Protein AF-A0A3N4HMJ5-F1 (afdb_monomer)

Solvent-accessible surface area (backbone atoms only — not comparable to full-atom values): 8972 Å² total; per-residue (Å²): 134,55,70,69,40,52,50,48,47,39,52,52,43,70,76,37,72,81,61,56,53,58,61,49,8,59,75,45,73,48,56,39,73,56,42,48,53,49,51,52,52,33,52,55,44,30,71,76,34,78,91,52,55,69,84,34,66,80,38,64,49,74,77,82,80,81,72,82,80,72,79,60,50,72,67,57,48,48,55,52,50,51,51,31,48,78,76,23,70,34,48,76,75,47,54,64,47,61,51,29,58,76,70,72,49,65,68,56,57,70,55,43,53,49,53,38,47,75,74,66,43,60,68,83,71,79,67,78,57,67,86,72,38,68,66,49,52,52,53,52,53,51,53,56,55,55,61,61,76,75,106

Foldseek 3Di:
DDLVLLVQLQVVCVVPVPDQLCVSCVVSVHDSVVSVVLVVQLVVQCVVVVVDRSNDCSSSDDDPDDDDDQLFDPVNLVVLLVCCVVPPVQCNRHQSQVSCVVVVTDDDSVSSVVSSVVVVGPPPPPDDPCVPDVVVVVVVVVVVVVVVVVD

Nearest PDB structures (foldseek):
  4pcq-assembly2_C  TM=4.531E-01  e=8.001E-01  Mycobacterium tuberculosis H37Rv
  1i1g-assembly1_A  TM=4.954E-01  e=1.911E+00  Pyrococcus furiosus
  2cg4-assembly1_A  TM=4.019E-01  e=6.796E-01  Escherichia coli
  7fby-assembly1_A  TM=4.223E-01  e=1.050E+00  Pyrococcus horikoshii OT3
  2dbb-assembly1_B  TM=3.738E-01  e=3.294E+00  Pyrococcus horikoshii OT3

Secondary structure (DSSP, 8-state):
--HHHHHHHHHHHHH-TT--HHHHHHHHTS-HHHHHHHHHHHHHHHHH-TT--TTSHHHHSPPPPP-PPPSS-HHHHHHHHHHHHHHHTTTTSS-HHHHHHHTT----HHHHHHHHHHTT-S-------TTTSHHHHHHHHHHHHHHHS--

pLDDT: mean 82.37, std 14.29, range [42.25, 95.56]

Sequence (151 aa):
MTLAQKDVIAVLKELDPNISMPKVADLAGIKPKTADRAYQIMNRKRAQHPDAHYLYPIILNDAKRTGRLPVISEEQKETLAAHAVEHHNGNHKVEFHDLAKKYSIPGCRTTVDKAMREKGIGRY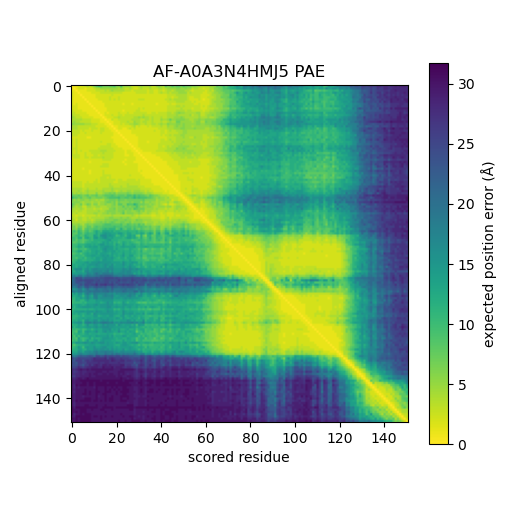KMREKPFLSGNRRNVSLRKRSYTKNLG

Structure (mmCIF, N/CA/C/O backbone):
data_AF-A0A3N4HMJ5-F1
#
_entry.id   AF-A0A3N4HMJ5-F1
#
loop_
_atom_site.group_PDB
_atom_site.id
_atom_site.type_symbol
_atom_site.label_atom_id
_atom_site.label_alt_id
_atom_site.label_comp_id
_atom_site.label_asym_id
_atom_site.label_entity_id
_atom_site.label_seq_id
_atom_site.pdbx_PDB_ins_code
_atom_site.Cartn_x
_atom_site.Cartn_y
_atom_site.Cartn_z
_atom_site.occupancy
_atom_site.B_iso_or_equiv
_atom_site.auth_seq_id
_atom_site.auth_comp_id
_atom_site.auth_asym_id
_atom_site.auth_atom_id
_atom_site.pdbx_PDB_model_num
ATOM 1 N N . MET A 1 1 ? 2.164 -0.858 -16.158 1.00 83.69 1 MET A N 1
ATOM 2 C CA . MET A 1 1 ? 3.033 -1.637 -17.053 1.00 83.69 1 MET A CA 1
ATOM 3 C C . MET A 1 1 ? 3.068 -3.042 -16.505 1.00 83.69 1 MET A C 1
ATOM 5 O O . MET A 1 1 ? 3.312 -3.197 -15.313 1.00 83.69 1 MET A O 1
ATOM 9 N N . THR A 1 2 ? 2.708 -4.014 -17.328 1.00 89.81 2 THR A N 1
ATOM 10 C CA . THR A 1 2 ? 2.656 -5.424 -16.936 1.00 89.81 2 THR A CA 1
ATOM 11 C C . THR A 1 2 ? 4.057 -6.035 -16.950 1.00 89.81 2 THR A C 1
ATOM 13 O O . THR A 1 2 ? 4.988 -5.434 -17.488 1.00 89.81 2 THR A O 1
ATOM 16 N N . LEU A 1 3 ? 4.211 -7.220 -16.352 1.00 88.06 3 LEU A N 1
ATOM 17 C CA . LEU A 1 3 ? 5.468 -7.972 -16.404 1.00 88.06 3 LEU A CA 1
ATOM 18 C C . LEU A 1 3 ? 5.856 -8.285 -17.858 1.00 88.06 3 LEU A C 1
ATOM 20 O O . LEU A 1 3 ? 6.931 -7.890 -18.286 1.00 88.06 3 LEU A O 1
ATOM 24 N N . ALA A 1 4 ? 4.908 -8.796 -18.650 1.00 90.12 4 ALA A N 1
ATOM 25 C CA . ALA A 1 4 ? 5.101 -9.089 -20.072 1.00 90.12 4 ALA A CA 1
ATOM 26 C C . ALA A 1 4 ? 5.612 -7.887 -20.894 1.00 90.12 4 ALA A C 1
ATOM 28 O O . ALA A 1 4 ? 6.426 -8.047 -21.794 1.00 90.12 4 ALA A O 1
ATOM 29 N N . GLN A 1 5 ? 5.181 -6.661 -20.573 1.00 92.12 5 GLN A N 1
ATOM 30 C CA . GLN A 1 5 ? 5.689 -5.458 -21.245 1.00 92.12 5 GLN A CA 1
ATOM 31 C C . GLN A 1 5 ? 7.150 -5.165 -20.887 1.00 92.12 5 GLN A C 1
ATOM 33 O O . GLN A 1 5 ? 7.903 -4.700 -21.737 1.00 92.12 5 GLN A O 1
ATOM 38 N N . LYS A 1 6 ? 7.562 -5.427 -19.640 1.00 90.62 6 LYS A N 1
ATOM 39 C CA . LYS A 1 6 ? 8.965 -5.300 -19.222 1.00 90.62 6 LYS A CA 1
ATOM 40 C C . LYS A 1 6 ? 9.835 -6.360 -19.885 1.00 90.62 6 LYS A C 1
ATOM 42 O O . LYS A 1 6 ? 10.924 -6.019 -20.334 1.00 90.62 6 LYS A O 1
ATOM 47 N N . ASP A 1 7 ? 9.321 -7.582 -20.000 1.00 91.81 7 ASP A N 1
ATOM 48 C CA . ASP A 1 7 ? 10.002 -8.692 -20.668 1.00 91.81 7 ASP A CA 1
ATOM 49 C C . ASP A 1 7 ? 10.288 -8.344 -22.131 1.00 91.81 7 ASP A C 1
ATOM 51 O O . ASP A 1 7 ? 11.425 -8.442 -22.575 1.00 91.81 7 ASP A O 1
ATOM 55 N N . VAL A 1 8 ? 9.292 -7.825 -22.859 1.00 92.31 8 VAL A N 1
ATOM 56 C CA . VAL A 1 8 ? 9.468 -7.381 -24.252 1.00 92.31 8 VAL A CA 1
ATOM 57 C C . VAL A 1 8 ? 10.543 -6.296 -24.370 1.00 92.31 8 VAL A C 1
ATOM 59 O O . VAL A 1 8 ? 11.394 -6.375 -25.252 1.00 92.31 8 VAL A O 1
ATOM 62 N N . ILE A 1 9 ? 10.556 -5.300 -23.476 1.00 92.12 9 ILE A N 1
ATOM 63 C CA . ILE A 1 9 ? 11.591 -4.250 -23.482 1.00 92.12 9 ILE A CA 1
ATOM 64 C C . ILE A 1 9 ? 12.979 -4.847 -23.226 1.00 92.12 9 ILE A C 1
ATOM 66 O O . ILE A 1 9 ? 13.926 -4.479 -23.920 1.00 92.12 9 ILE A O 1
ATOM 70 N N . ALA A 1 10 ? 13.099 -5.733 -22.233 1.00 91.38 10 ALA A N 1
ATOM 71 C CA . ALA A 1 10 ? 14.351 -6.389 -21.873 1.00 91.38 10 ALA A CA 1
ATOM 72 C C . ALA A 1 10 ? 14.898 -7.217 -23.042 1.00 91.38 10 ALA A C 1
ATOM 74 O O . ALA A 1 10 ? 16.021 -6.975 -23.474 1.00 91.38 10 ALA A O 1
ATOM 75 N N . VAL A 1 11 ? 14.073 -8.098 -23.618 1.00 92.75 11 VAL A N 1
ATOM 76 C CA . VAL A 1 11 ? 14.452 -8.954 -24.751 1.00 92.75 11 VAL A CA 1
ATOM 77 C C . VAL A 1 11 ? 14.865 -8.118 -25.960 1.00 92.75 11 VAL A C 1
ATOM 79 O O . VAL A 1 11 ? 15.922 -8.351 -26.535 1.00 92.75 11 VAL A O 1
ATOM 82 N N . LEU A 1 12 ? 14.079 -7.106 -26.342 1.00 91.75 12 LEU A N 1
ATOM 83 C CA . LEU A 1 12 ? 14.402 -6.277 -27.510 1.00 91.75 12 LEU A CA 1
ATOM 84 C C . LEU A 1 12 ? 15.717 -5.511 -27.338 1.00 91.75 12 LEU A C 1
ATOM 86 O O . LEU A 1 12 ? 16.443 -5.331 -28.312 1.00 91.75 12 LEU A O 1
ATOM 90 N N . LYS A 1 13 ? 16.031 -5.071 -26.115 1.00 89.00 13 LYS A N 1
ATOM 91 C CA . LYS A 1 13 ? 17.280 -4.363 -25.814 1.00 89.00 13 LYS A CA 1
ATOM 92 C C . LYS A 1 13 ? 18.485 -5.281 -25.639 1.00 89.00 13 LYS A C 1
ATOM 94 O O . LYS A 1 13 ? 19.602 -4.831 -25.873 1.00 89.00 13 LYS A O 1
ATOM 99 N N . GLU A 1 14 ? 18.275 -6.535 -25.253 1.00 86.88 14 GLU A N 1
ATOM 100 C CA . GLU A 1 14 ? 19.319 -7.563 -25.268 1.00 86.88 14 GLU A CA 1
ATOM 101 C C . GLU A 1 14 ? 19.651 -8.013 -26.695 1.00 86.88 14 GLU A C 1
ATOM 103 O O . GLU A 1 14 ? 20.823 -8.194 -27.012 1.00 86.88 14 GLU A O 1
ATOM 108 N N . LEU A 1 15 ? 18.639 -8.148 -27.560 1.00 89.75 15 LEU A N 1
ATOM 109 C CA . LEU A 1 15 ? 18.814 -8.538 -28.963 1.00 89.75 15 LEU A CA 1
ATOM 110 C C . LEU A 1 15 ? 19.458 -7.433 -29.810 1.00 89.75 15 LEU A C 1
ATOM 112 O O . LEU A 1 15 ? 20.330 -7.715 -30.627 1.00 89.75 15 LEU A O 1
ATOM 116 N N . ASP A 1 16 ? 19.033 -6.182 -29.625 1.00 91.31 16 ASP A N 1
ATOM 117 C CA . ASP A 1 16 ? 19.611 -5.014 -30.292 1.00 91.31 16 ASP A CA 1
ATOM 118 C C . ASP A 1 16 ? 19.759 -3.854 -29.291 1.00 91.31 16 ASP A C 1
ATOM 120 O O . ASP A 1 16 ? 18.803 -3.114 -29.033 1.00 91.31 16 ASP A O 1
ATOM 124 N N . PRO A 1 17 ? 20.963 -3.631 -28.734 1.00 87.50 17 PRO A N 1
ATOM 125 C CA . PRO A 1 17 ? 21.204 -2.531 -27.803 1.00 87.50 17 PRO A CA 1
ATOM 126 C C . PRO A 1 17 ? 20.900 -1.146 -28.397 1.00 87.50 17 PRO A C 1
ATOM 128 O O . PRO A 1 17 ? 20.460 -0.241 -27.674 1.00 87.50 17 PRO A O 1
ATOM 131 N N . ASN A 1 18 ? 21.066 -0.985 -29.714 1.00 90.38 18 ASN A N 1
ATOM 132 C CA . ASN A 1 18 ? 20.951 0.288 -30.425 1.00 90.38 18 ASN A CA 1
ATOM 133 C C . ASN A 1 18 ? 19.529 0.588 -30.914 1.00 90.38 18 ASN A C 1
ATOM 135 O O . ASN A 1 18 ? 19.278 1.689 -31.411 1.00 90.38 18 ASN A O 1
ATOM 139 N N . ILE A 1 19 ? 18.577 -0.333 -30.728 1.00 92.38 19 ILE A N 1
ATOM 140 C CA . ILE A 1 19 ? 17.183 -0.117 -31.120 1.00 92.38 19 ILE A CA 1
ATOM 141 C C . ILE A 1 19 ? 16.627 1.171 -30.495 1.00 92.38 19 ILE A C 1
ATOM 143 O O . ILE A 1 19 ? 16.811 1.458 -29.305 1.00 92.38 19 ILE A O 1
ATOM 147 N N . SER A 1 20 ? 15.924 1.977 -31.288 1.00 94.12 20 SER A N 1
ATOM 148 C CA . SER A 1 20 ? 15.353 3.224 -30.784 1.00 94.12 20 SER A CA 1
ATOM 149 C C . SER A 1 20 ? 14.240 2.940 -29.766 1.00 94.12 20 SER A C 1
ATOM 151 O O . SER A 1 20 ? 13.407 2.047 -29.942 1.00 94.12 20 SER A O 1
ATOM 153 N N . MET A 1 21 ? 14.203 3.710 -28.675 1.00 91.94 21 MET A N 1
ATOM 154 C CA . MET A 1 21 ? 13.178 3.529 -27.640 1.00 91.94 21 MET A CA 1
ATOM 155 C C . MET A 1 21 ? 11.736 3.752 -28.119 1.00 91.94 21 MET A C 1
ATOM 157 O O . MET A 1 21 ? 10.865 3.035 -27.628 1.00 91.94 21 MET A O 1
ATOM 161 N N . PRO A 1 22 ? 11.450 4.656 -29.080 1.00 94.31 22 PRO A N 1
ATOM 162 C CA . PRO A 1 22 ? 10.129 4.738 -29.700 1.00 94.31 22 PRO A CA 1
ATOM 163 C C . PRO A 1 22 ? 9.694 3.409 -30.327 1.00 94.31 22 PRO A C 1
ATOM 165 O O . PRO A 1 22 ? 8.616 2.921 -30.014 1.00 94.31 22 PRO A O 1
ATOM 168 N N . LYS A 1 23 ? 10.577 2.754 -31.091 1.00 94.19 23 LYS A N 1
ATOM 169 C CA . LYS A 1 23 ? 10.275 1.475 -31.750 1.00 94.19 23 LYS A CA 1
ATOM 170 C C . LYS A 1 23 ? 10.018 0.349 -30.746 1.00 94.19 23 LYS A C 1
ATOM 172 O O . LYS A 1 23 ? 9.103 -0.447 -30.925 1.00 94.19 23 LYS A O 1
ATOM 177 N N . VAL A 1 24 ? 10.794 0.293 -29.664 1.00 93.19 24 VAL A N 1
ATOM 178 C CA . VAL A 1 24 ? 10.555 -0.662 -28.565 1.00 93.19 24 VAL A CA 1
ATOM 179 C C . VAL A 1 24 ? 9.217 -0.399 -27.881 1.00 93.19 24 VAL A C 1
ATOM 181 O O . VAL A 1 24 ? 8.513 -1.337 -27.522 1.00 93.19 24 VAL A O 1
ATOM 184 N N . ALA A 1 25 ? 8.864 0.870 -27.683 1.00 93.44 25 ALA A N 1
ATOM 185 C CA . ALA A 1 25 ? 7.614 1.248 -27.045 1.00 93.44 25 ALA A CA 1
ATOM 186 C C . ALA A 1 25 ? 6.396 0.875 -27.899 1.00 93.44 25 ALA A C 1
ATOM 188 O O . ALA A 1 25 ? 5.426 0.355 -27.349 1.00 93.44 25 ALA A O 1
ATOM 189 N N . ASP A 1 26 ? 6.489 1.054 -29.219 1.00 95.56 26 ASP A N 1
ATOM 190 C CA . ASP A 1 26 ? 5.462 0.628 -30.172 1.00 95.56 26 ASP A CA 1
ATOM 191 C C . ASP A 1 26 ? 5.259 -0.894 -30.115 1.00 95.56 26 ASP A C 1
ATOM 193 O O . ASP A 1 26 ? 4.131 -1.363 -29.979 1.00 95.56 26 ASP A O 1
ATOM 197 N N . LEU A 1 27 ? 6.352 -1.670 -30.109 1.00 93.50 27 LEU A N 1
ATOM 198 C CA . LEU A 1 27 ? 6.308 -3.136 -30.005 1.00 93.50 27 LEU A CA 1
ATOM 199 C C . LEU A 1 27 ? 5.782 -3.631 -28.649 1.00 93.50 27 LEU A C 1
ATOM 201 O O . LEU A 1 27 ? 5.086 -4.641 -28.584 1.00 93.50 27 LEU A O 1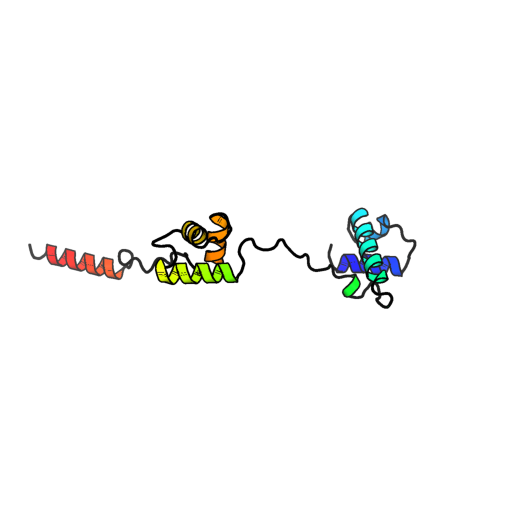
ATOM 205 N N . ALA A 1 28 ? 6.084 -2.919 -27.562 1.00 92.38 28 ALA A N 1
ATOM 206 C CA . ALA A 1 28 ? 5.566 -3.220 -26.228 1.00 92.38 28 ALA A CA 1
ATOM 207 C C . ALA A 1 28 ? 4.142 -2.669 -25.987 1.00 92.38 28 ALA A C 1
ATOM 209 O O . ALA A 1 28 ? 3.555 -2.927 -24.931 1.00 92.38 28 ALA A O 1
ATOM 210 N N . GLY A 1 29 ? 3.583 -1.897 -26.928 1.00 94.06 29 GLY A N 1
ATOM 211 C CA . GLY A 1 29 ? 2.264 -1.272 -26.813 1.00 94.06 29 GLY A CA 1
ATOM 212 C C . GLY A 1 29 ? 2.166 -0.233 -25.688 1.00 94.06 29 GLY A C 1
ATOM 213 O O . GLY A 1 29 ? 1.149 -0.163 -24.994 1.00 94.06 29 GLY A O 1
ATOM 214 N N . ILE A 1 30 ? 3.224 0.548 -25.445 1.00 94.94 30 ILE A N 1
ATOM 215 C CA . ILE A 1 30 ? 3.285 1.562 -24.376 1.00 94.94 30 ILE A CA 1
ATOM 216 C C . ILE A 1 30 ? 3.841 2.897 -24.878 1.00 94.94 30 ILE A C 1
ATOM 218 O O . ILE A 1 30 ? 4.389 3.008 -25.965 1.00 94.94 30 ILE A O 1
ATOM 222 N N . LYS A 1 31 ? 3.736 3.951 -24.058 1.00 95.50 31 LYS A N 1
ATOM 223 C CA . LYS A 1 31 ? 4.293 5.267 -24.405 1.00 95.50 31 LYS A CA 1
ATOM 224 C C . LYS A 1 31 ? 5.833 5.235 -24.396 1.00 95.50 31 LYS A C 1
ATOM 226 O O . LYS A 1 31 ? 6.396 4.705 -23.432 1.00 95.50 31 LYS A O 1
ATOM 231 N N . PRO A 1 32 ? 6.525 5.909 -25.339 1.00 93.50 32 PRO A N 1
ATOM 232 C CA . PRO A 1 32 ? 7.993 5.950 -25.399 1.00 93.50 32 PRO A CA 1
ATOM 233 C C . PRO A 1 32 ? 8.666 6.359 -24.087 1.00 93.50 32 PRO A C 1
ATOM 235 O O . PRO A 1 32 ? 9.587 5.697 -23.618 1.00 93.50 32 PRO A O 1
ATOM 238 N N . LYS A 1 33 ? 8.133 7.389 -23.418 1.00 94.44 33 LYS A N 1
ATOM 239 C CA . LYS A 1 33 ? 8.633 7.852 -22.112 1.00 94.44 33 LYS A CA 1
ATOM 240 C C . LYS A 1 33 ? 8.513 6.788 -21.014 1.00 94.44 33 LYS A C 1
ATOM 242 O O . LYS A 1 33 ? 9.328 6.744 -20.098 1.00 94.44 33 LYS A O 1
ATOM 247 N N . THR A 1 34 ? 7.485 5.942 -21.078 1.00 93.69 34 THR A N 1
ATOM 248 C CA . THR A 1 34 ? 7.284 4.841 -20.128 1.00 93.69 34 THR A CA 1
ATOM 249 C C . THR A 1 34 ? 8.268 3.706 -20.391 1.00 93.69 34 THR A C 1
ATOM 251 O O . THR A 1 34 ? 8.836 3.194 -19.429 1.00 93.69 34 THR A O 1
ATOM 254 N N . ALA A 1 35 ? 8.503 3.359 -21.661 1.00 93.62 35 ALA A N 1
ATOM 255 C CA . ALA A 1 35 ? 9.488 2.353 -22.057 1.00 93.62 35 ALA A CA 1
ATOM 256 C C . ALA A 1 35 ? 10.912 2.760 -21.650 1.00 93.62 35 ALA A C 1
ATOM 258 O O . ALA A 1 35 ? 11.608 1.991 -20.992 1.00 93.62 35 ALA A O 1
ATOM 259 N N . ASP A 1 36 ? 11.302 4.000 -21.952 1.00 94.25 36 ASP A N 1
ATOM 260 C CA . ASP A 1 36 ? 12.605 4.551 -21.572 1.00 94.25 36 ASP A CA 1
ATOM 261 C C . ASP A 1 36 ? 12.790 4.551 -20.047 1.00 94.25 36 ASP A C 1
ATOM 263 O O . ASP A 1 36 ? 13.774 4.029 -19.518 1.00 94.25 36 ASP A O 1
ATOM 267 N N . ARG A 1 37 ? 11.785 5.029 -19.300 1.00 94.19 37 ARG A N 1
ATOM 268 C CA . ARG A 1 37 ? 11.838 5.013 -17.833 1.00 94.19 37 ARG A CA 1
ATOM 269 C C . ARG A 1 37 ? 11.959 3.598 -17.268 1.00 94.19 37 ARG A C 1
ATOM 271 O O . ARG A 1 37 ? 12.693 3.398 -16.301 1.00 94.19 37 ARG A O 1
ATOM 278 N N . ALA A 1 38 ? 11.237 2.635 -17.836 1.00 92.31 38 ALA A N 1
ATOM 279 C CA . ALA A 1 38 ? 11.314 1.236 -17.438 1.00 92.31 38 ALA A CA 1
ATOM 280 C C . ALA A 1 38 ? 12.716 0.665 -17.677 1.00 92.31 38 ALA A C 1
ATOM 282 O O . ALA A 1 38 ? 13.303 0.094 -16.760 1.00 92.31 38 ALA A O 1
ATOM 283 N N . TYR A 1 39 ? 13.277 0.892 -18.865 1.00 92.88 39 TYR A N 1
ATOM 284 C CA . TYR A 1 39 ? 14.616 0.436 -19.224 1.00 92.88 39 TYR A CA 1
ATOM 285 C C . TYR A 1 39 ? 15.698 1.042 -18.321 1.00 92.88 39 TYR A C 1
ATOM 287 O O . TYR A 1 39 ? 16.550 0.325 -17.800 1.00 92.88 39 TYR A O 1
ATOM 295 N N . GLN A 1 40 ? 15.612 2.339 -18.015 1.00 92.81 40 GLN A N 1
ATOM 296 C CA . GLN A 1 40 ? 16.510 2.990 -17.056 1.00 92.81 40 GLN A CA 1
ATOM 297 C C . GLN A 1 40 ? 16.438 2.367 -15.656 1.00 92.81 40 GLN A C 1
ATOM 299 O O . GLN A 1 40 ? 17.466 2.211 -14.999 1.00 92.81 40 GLN A O 1
ATOM 304 N N . ILE A 1 41 ? 15.238 2.021 -15.174 1.00 91.69 41 ILE A N 1
ATOM 305 C CA . ILE A 1 41 ? 15.068 1.349 -13.877 1.00 91.69 41 ILE A CA 1
ATOM 306 C C . ILE A 1 41 ? 15.708 -0.044 -13.912 1.00 91.69 41 ILE A C 1
ATOM 308 O O . ILE A 1 41 ? 16.403 -0.404 -12.963 1.00 91.69 41 ILE A O 1
ATOM 312 N N . MET A 1 42 ? 15.523 -0.799 -14.998 1.00 91.81 42 MET A N 1
ATOM 313 C CA . MET A 1 42 ? 16.141 -2.116 -15.169 1.00 91.81 42 MET A CA 1
ATOM 314 C C . MET A 1 42 ? 17.673 -2.024 -15.191 1.00 91.81 42 MET A C 1
ATOM 316 O O . MET A 1 42 ? 18.331 -2.744 -14.445 1.00 91.81 42 MET A O 1
ATOM 320 N N . ASN A 1 43 ? 18.244 -1.066 -15.931 1.00 91.44 43 ASN A N 1
ATOM 321 C CA . ASN A 1 43 ? 19.690 -0.805 -15.943 1.00 91.44 43 ASN A CA 1
ATOM 322 C C . ASN A 1 43 ? 20.238 -0.452 -14.557 1.00 91.44 43 ASN A C 1
ATOM 324 O O . ASN A 1 43 ? 21.287 -0.953 -14.164 1.00 91.44 43 ASN A O 1
ATOM 328 N N . ARG A 1 44 ? 19.522 0.379 -13.788 1.00 91.38 44 ARG A N 1
ATOM 329 C CA . ARG A 1 44 ? 19.924 0.729 -12.414 1.00 91.38 44 ARG A CA 1
ATOM 330 C C . ARG A 1 44 ? 19.951 -0.490 -11.497 1.00 91.38 44 ARG A C 1
ATOM 332 O O . ARG A 1 44 ? 20.887 -0.631 -10.721 1.00 91.38 44 ARG A O 1
ATOM 339 N N . LYS A 1 45 ? 18.951 -1.369 -11.589 1.00 90.50 45 LYS A N 1
ATOM 340 C CA . LYS A 1 45 ? 18.914 -2.610 -10.802 1.00 90.50 45 LYS A CA 1
ATOM 341 C C . LYS A 1 45 ? 20.006 -3.587 -11.227 1.00 90.50 45 LYS A C 1
ATOM 343 O O . LYS A 1 45 ? 20.628 -4.197 -10.370 1.00 90.50 45 LYS A O 1
ATOM 348 N N . ARG A 1 46 ? 20.287 -3.686 -12.528 1.00 89.25 46 ARG A N 1
ATOM 349 C CA . ARG A 1 46 ? 21.400 -4.490 -13.048 1.00 89.25 46 ARG A CA 1
ATOM 350 C C . ARG A 1 46 ? 22.753 -3.985 -12.550 1.00 89.25 46 ARG A C 1
ATOM 352 O O . ARG A 1 46 ? 23.591 -4.778 -12.160 1.00 89.25 46 ARG A O 1
ATOM 359 N N . ALA A 1 47 ? 22.949 -2.669 -12.476 1.00 89.12 47 ALA A N 1
ATOM 360 C CA . ALA A 1 47 ? 24.166 -2.097 -11.900 1.00 89.12 47 ALA A CA 1
ATOM 361 C C . ALA A 1 47 ? 24.352 -2.451 -10.408 1.00 89.12 47 ALA A C 1
ATOM 363 O O . ALA A 1 47 ? 25.480 -2.513 -9.935 1.00 89.12 47 ALA A O 1
ATOM 364 N N . GLN A 1 48 ? 23.262 -2.699 -9.671 1.00 90.06 48 GLN A N 1
ATOM 365 C CA . GLN A 1 48 ? 23.296 -3.171 -8.278 1.00 90.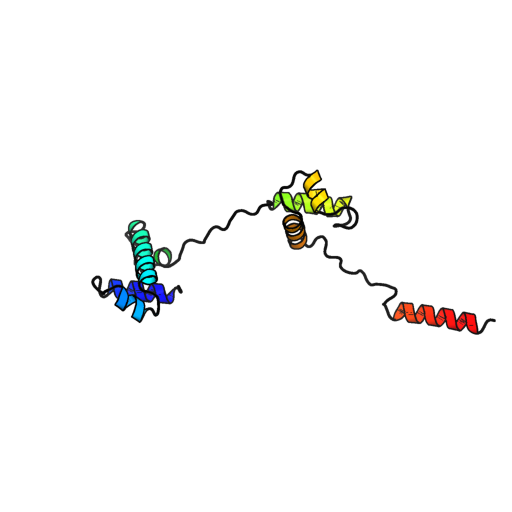06 48 GLN A CA 1
ATOM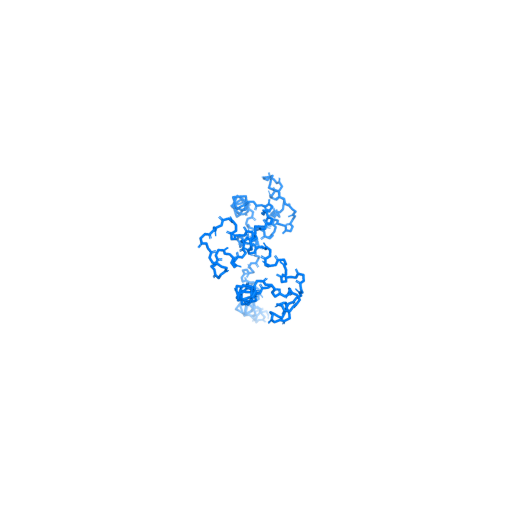 366 C C . GLN A 1 48 ? 23.488 -4.694 -8.164 1.00 90.06 48 GLN A C 1
ATOM 368 O O . GLN A 1 48 ? 23.912 -5.179 -7.119 1.00 90.06 48 GLN A O 1
ATOM 373 N N . HIS A 1 49 ? 23.186 -5.438 -9.230 1.00 88.50 49 HIS A N 1
ATOM 374 C CA . HIS A 1 49 ? 23.281 -6.894 -9.313 1.00 88.50 49 HIS A CA 1
ATOM 375 C C . HIS A 1 49 ? 23.962 -7.290 -10.636 1.00 88.50 49 HIS A C 1
ATOM 377 O O . HIS A 1 49 ? 23.267 -7.674 -11.579 1.00 88.50 49 HIS A O 1
ATOM 383 N N . PRO A 1 50 ? 25.300 -7.169 -10.738 1.00 84.12 50 PRO A N 1
ATOM 384 C CA . PRO A 1 50 ? 26.023 -7.333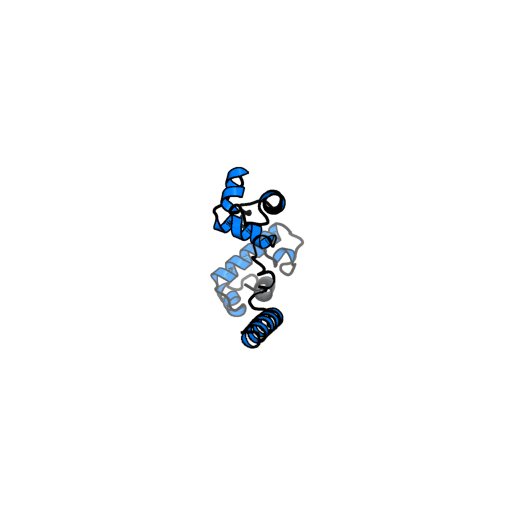 -12.004 1.00 84.12 50 PRO A CA 1
ATOM 385 C C . PRO A 1 50 ? 25.865 -8.732 -12.620 1.00 84.12 50 PRO A C 1
ATOM 387 O O . PRO A 1 50 ? 25.839 -8.854 -13.843 1.00 84.12 50 PRO A O 1
ATOM 390 N N . ASP A 1 51 ? 25.663 -9.755 -11.786 1.00 86.56 51 ASP A N 1
ATOM 391 C CA . ASP A 1 51 ? 25.448 -11.144 -12.216 1.00 86.56 51 ASP A CA 1
ATOM 392 C C . ASP A 1 51 ? 23.995 -11.436 -12.643 1.00 86.56 51 ASP A C 1
ATOM 394 O O . ASP A 1 51 ? 23.681 -12.534 -13.104 1.00 86.56 51 ASP A O 1
ATOM 398 N N . ALA A 1 52 ? 23.074 -10.479 -12.477 1.00 84.81 52 ALA A N 1
ATOM 399 C CA . ALA A 1 52 ? 21.665 -10.660 -12.810 1.00 84.81 52 ALA A CA 1
ATOM 400 C C . ALA A 1 52 ? 21.362 -10.283 -14.271 1.00 84.81 52 ALA A C 1
ATOM 402 O O . ALA A 1 52 ? 21.680 -9.190 -14.748 1.00 84.81 52 ALA A O 1
ATOM 403 N N . HIS A 1 53 ? 20.676 -11.187 -14.972 1.00 84.06 53 HIS A N 1
ATOM 404 C CA . HIS A 1 53 ? 20.173 -10.979 -16.332 1.00 84.06 53 HIS A CA 1
ATOM 405 C C . HIS A 1 53 ? 18.934 -10.069 -16.339 1.00 84.06 53 HIS A C 1
ATOM 407 O O . HIS A 1 53 ? 18.207 -10.042 -15.343 1.00 84.06 53 HIS A O 1
ATOM 413 N N . TYR A 1 54 ? 18.615 -9.367 -17.440 1.00 81.88 54 TYR A N 1
ATOM 414 C CA . TYR A 1 54 ? 17.447 -8.46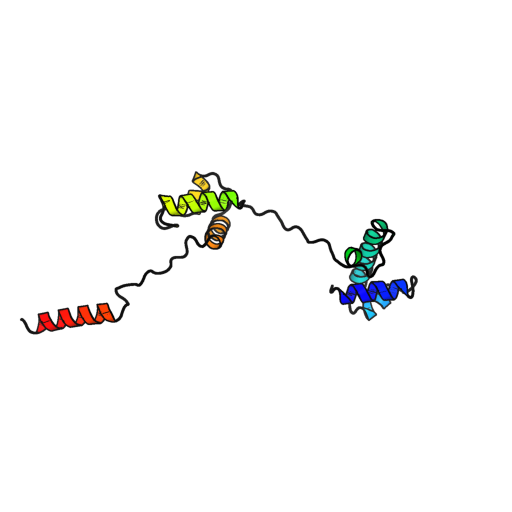2 -17.454 1.00 81.88 54 TYR A CA 1
ATOM 415 C C . TYR A 1 54 ? 16.121 -9.183 -17.211 1.00 81.88 54 TYR A C 1
ATOM 417 O O . TYR A 1 54 ? 15.186 -8.588 -16.682 1.00 81.88 54 TYR A O 1
ATOM 425 N N . LEU A 1 55 ? 16.072 -10.472 -17.544 1.00 84.19 55 LEU A N 1
ATOM 426 C CA . LEU A 1 55 ? 14.923 -11.348 -17.321 1.00 84.19 55 LEU A CA 1
ATOM 427 C C . LEU A 1 55 ? 14.805 -11.858 -15.877 1.00 84.19 55 LEU A C 1
ATOM 429 O O . LEU A 1 55 ? 13.846 -12.551 -15.542 1.00 84.19 55 LEU A O 1
ATOM 433 N N . TYR A 1 56 ? 15.761 -11.551 -14.997 1.00 85.50 56 TYR A N 1
ATOM 434 C CA . TYR A 1 56 ? 15.671 -11.995 -13.612 1.00 85.50 56 TYR A CA 1
ATOM 435 C C . TYR A 1 56 ? 14.554 -11.252 -12.866 1.00 85.50 56 TYR A C 1
ATOM 437 O O . TYR A 1 56 ? 14.440 -10.025 -12.975 1.00 85.50 56 TYR A O 1
ATOM 445 N N . PRO A 1 57 ? 13.773 -11.954 -12.016 1.00 86.25 57 PRO A N 1
ATOM 446 C CA . PRO A 1 57 ? 12.680 -11.351 -11.252 1.00 86.25 57 PRO A CA 1
ATOM 447 C C . PRO A 1 57 ? 13.106 -10.143 -10.414 1.00 86.25 57 PRO A C 1
ATOM 449 O O . PRO A 1 57 ? 12.316 -9.224 -10.221 1.00 86.25 57 PRO A O 1
ATOM 452 N N . ILE A 1 58 ? 14.353 -10.123 -9.936 1.00 86.56 58 ILE A N 1
ATOM 453 C CA . ILE A 1 58 ? 14.928 -9.016 -9.156 1.00 86.56 58 ILE A CA 1
ATOM 454 C C . ILE A 1 58 ? 14.957 -7.718 -9.982 1.00 86.56 58 ILE A C 1
ATOM 456 O O . ILE A 1 58 ? 14.670 -6.639 -9.461 1.00 86.56 58 ILE A O 1
ATOM 460 N N . ILE A 1 59 ? 15.244 -7.814 -11.283 1.00 89.31 59 ILE A N 1
ATOM 461 C CA . ILE A 1 59 ? 15.306 -6.669 -12.197 1.00 89.31 59 ILE A CA 1
ATOM 462 C C . ILE A 1 59 ? 13.896 -6.266 -12.647 1.00 89.31 59 ILE A C 1
ATOM 464 O O . ILE A 1 59 ? 13.523 -5.087 -12.576 1.00 89.31 59 ILE A O 1
ATOM 468 N N . LEU A 1 60 ? 13.080 -7.244 -13.038 1.00 87.88 60 LEU A N 1
ATOM 469 C CA . LEU A 1 60 ? 11.748 -7.013 -13.598 1.00 87.88 60 LEU A CA 1
ATOM 470 C C . LEU A 1 60 ? 10.726 -6.526 -12.563 1.00 87.88 60 LEU A C 1
ATOM 472 O O . LEU A 1 60 ? 9.918 -5.634 -12.848 1.00 87.88 60 LEU A O 1
ATOM 476 N N . ASN A 1 61 ? 10.752 -7.067 -11.346 1.00 89.06 61 ASN A N 1
ATOM 477 C CA . ASN A 1 61 ? 9.751 -6.739 -10.337 1.00 89.06 61 ASN A CA 1
ATOM 478 C C . ASN A 1 61 ? 10.057 -5.403 -9.678 1.00 89.06 61 ASN A C 1
ATOM 480 O O . ASN A 1 61 ? 11.165 -5.149 -9.207 1.00 89.06 61 ASN A O 1
ATOM 484 N N . ASP A 1 62 ? 9.062 -4.521 -9.636 1.00 84.50 62 ASP A N 1
ATOM 485 C CA . ASP A 1 62 ? 9.199 -3.276 -8.890 1.00 84.50 62 ASP A CA 1
ATOM 486 C C . ASP A 1 62 ? 9.199 -3.570 -7.394 1.00 84.50 62 ASP A C 1
ATOM 488 O O . ASP A 1 62 ? 8.504 -4.472 -6.921 1.00 84.50 62 ASP A O 1
ATOM 492 N N . ALA A 1 63 ? 9.966 -2.780 -6.643 1.00 82.12 63 ALA A N 1
ATOM 493 C CA . ALA A 1 63 ? 9.887 -2.819 -5.196 1.00 82.12 63 ALA A CA 1
ATOM 494 C C . ALA A 1 63 ? 8.438 -2.556 -4.765 1.00 82.12 63 ALA A C 1
ATOM 496 O O . ALA A 1 63 ? 7.750 -1.693 -5.330 1.00 82.12 63 ALA A O 1
ATOM 497 N N . LYS A 1 64 ? 7.972 -3.302 -3.756 1.00 82.81 64 LYS A N 1
ATOM 498 C CA . LYS A 1 64 ? 6.658 -3.059 -3.159 1.00 82.81 64 LYS A CA 1
ATOM 499 C C . LYS A 1 64 ? 6.605 -1.599 -2.721 1.00 82.81 64 LYS A C 1
ATOM 501 O O . LYS A 1 64 ? 7.470 -1.137 -1.980 1.00 82.81 64 LYS A O 1
ATOM 506 N N . ARG A 1 65 ? 5.595 -0.866 -3.190 1.00 82.88 65 ARG A N 1
ATOM 507 C CA . ARG A 1 65 ? 5.371 0.504 -2.729 1.00 82.88 65 ARG A CA 1
ATOM 508 C C . ARG A 1 65 ? 4.974 0.437 -1.262 1.00 82.88 65 ARG A C 1
ATOM 510 O O . ARG A 1 65 ? 3.932 -0.129 -0.938 1.00 82.88 65 ARG A O 1
ATOM 517 N N . THR A 1 66 ? 5.795 1.002 -0.390 1.00 84.94 66 THR A N 1
ATOM 518 C CA . THR A 1 66 ? 5.395 1.250 0.990 1.00 84.94 66 THR A CA 1
ATOM 519 C C . THR A 1 66 ? 4.381 2.390 0.975 1.00 84.94 66 THR A C 1
ATOM 521 O O . THR A 1 66 ? 4.631 3.474 0.447 1.00 84.94 66 THR A O 1
ATOM 524 N N . GLY A 1 67 ? 3.169 2.105 1.451 1.00 84.62 67 GLY A N 1
ATOM 525 C CA . GLY A 1 67 ? 2.139 3.125 1.616 1.00 84.62 67 GLY A CA 1
ATOM 526 C C . GLY A 1 67 ? 2.480 4.077 2.762 1.00 84.62 67 GLY A C 1
ATOM 527 O O . GLY A 1 67 ? 3.433 3.867 3.512 1.00 84.62 67 GLY A O 1
ATOM 528 N N . ARG A 1 68 ? 1.661 5.118 2.930 1.00 87.69 68 ARG A N 1
ATOM 529 C CA . ARG A 1 68 ? 1.711 5.956 4.133 1.00 87.69 68 ARG A CA 1
ATOM 530 C C . ARG A 1 68 ? 1.434 5.088 5.365 1.00 87.69 68 ARG A C 1
ATOM 532 O O . ARG A 1 68 ? 0.529 4.254 5.329 1.00 87.69 68 ARG A O 1
ATOM 539 N N . LEU A 1 69 ? 2.179 5.322 6.445 1.00 88.25 69 LEU A N 1
ATOM 540 C CA . LEU A 1 69 ? 1.912 4.681 7.732 1.00 88.25 69 LEU A CA 1
ATOM 541 C C . LEU A 1 69 ? 0.479 4.992 8.204 1.00 88.25 69 LEU A C 1
ATOM 543 O O . LEU A 1 69 ? -0.004 6.114 7.994 1.00 88.25 69 LEU A O 1
ATOM 547 N N . PRO A 1 70 ? -0.219 4.018 8.812 1.00 90.06 70 PRO A N 1
ATOM 548 C CA . PRO A 1 70 ? -1.551 4.249 9.350 1.00 90.06 70 PRO A CA 1
ATOM 549 C C . PRO A 1 70 ? -1.496 5.285 10.479 1.00 90.06 70 PRO A C 1
ATOM 551 O O . PRO A 1 70 ? -0.527 5.357 11.227 1.00 90.06 70 PRO A O 1
ATOM 554 N N . VAL A 1 71 ? -2.554 6.093 10.596 1.00 92.44 71 VAL A N 1
ATOM 555 C CA . VAL A 1 71 ? -2.664 7.139 11.632 1.00 92.44 71 VAL A CA 1
ATOM 556 C C . VAL A 1 71 ? -2.795 6.539 13.034 1.00 92.44 71 VAL A C 1
ATOM 558 O O . VAL A 1 71 ? -2.306 7.126 13.990 1.00 92.44 71 VAL A O 1
ATOM 561 N N . ILE A 1 72 ? -3.444 5.377 13.139 1.00 93.44 72 ILE A N 1
ATOM 562 C CA . ILE A 1 72 ? -3.668 4.642 14.387 1.00 93.44 72 ILE A CA 1
ATOM 563 C C . ILE A 1 72 ? -2.899 3.326 14.285 1.00 93.44 72 ILE A C 1
ATOM 565 O O . ILE A 1 72 ? -3.092 2.587 13.311 1.00 93.44 72 ILE A O 1
ATOM 569 N N . SER A 1 73 ? -2.036 3.041 15.261 1.00 93.81 73 SER A N 1
ATOM 570 C CA . SER A 1 73 ? -1.298 1.774 15.327 1.00 93.81 73 SER A CA 1
ATOM 571 C C . SER A 1 73 ? -2.228 0.607 15.675 1.00 93.81 73 SER A C 1
ATOM 573 O O . SER A 1 73 ? -3.301 0.809 16.238 1.00 93.81 73 SER A O 1
ATOM 575 N N . GLU A 1 74 ? -1.836 -0.630 15.360 1.00 93.50 74 GLU A N 1
ATOM 576 C CA . GLU A 1 74 ? -2.643 -1.803 15.739 1.00 93.50 74 GLU A CA 1
ATOM 577 C C . GLU A 1 74 ? -2.814 -1.927 17.259 1.00 93.50 74 GLU A C 1
ATOM 579 O O . GLU A 1 74 ? -3.928 -2.171 17.714 1.00 93.50 74 GLU A O 1
ATOM 584 N N . GLU A 1 75 ? -1.768 -1.639 18.038 1.00 93.94 75 GLU A N 1
ATOM 585 C CA . GLU A 1 75 ? -1.836 -1.606 19.506 1.00 93.94 75 GLU A CA 1
ATOM 586 C C . GLU A 1 75 ? -2.895 -0.612 19.998 1.00 93.94 75 GLU A C 1
ATOM 588 O O . GLU A 1 75 ? -3.751 -0.953 20.808 1.00 93.94 75 GLU A O 1
ATOM 593 N N . GLN A 1 76 ? -2.919 0.603 19.440 1.00 93.69 76 GLN A N 1
ATOM 594 C CA . GLN A 1 76 ? -3.928 1.607 19.788 1.00 93.69 76 GLN A CA 1
ATOM 595 C C . GLN A 1 76 ? -5.342 1.160 19.409 1.00 93.69 76 GLN A C 1
ATOM 597 O O . GLN A 1 76 ? -6.290 1.428 20.150 1.00 93.69 76 GLN A O 1
ATOM 602 N N . LYS A 1 77 ? -5.507 0.468 18.271 1.00 94.12 77 LYS A N 1
ATOM 603 C CA . LYS A 1 77 ? -6.805 -0.114 17.900 1.00 94.12 77 LYS A CA 1
ATOM 604 C C . LYS A 1 77 ? -7.254 -1.149 18.926 1.00 94.12 77 LYS A C 1
ATOM 606 O O . LYS A 1 77 ? -8.440 -1.207 19.228 1.00 94.12 77 LYS A O 1
ATOM 611 N N . GLU A 1 78 ? -6.338 -1.961 19.441 1.00 93.31 78 GLU A N 1
ATOM 612 C CA . GLU A 1 78 ? -6.629 -2.988 20.446 1.00 93.31 78 GLU A CA 1
ATOM 613 C C . GLU A 1 78 ? -6.982 -2.384 21.800 1.00 93.31 78 GLU A C 1
ATOM 615 O O . GLU A 1 78 ? -7.995 -2.764 22.385 1.00 93.31 78 GLU A O 1
ATOM 620 N N . THR A 1 79 ? -6.235 -1.377 22.252 1.00 91.75 79 THR A N 1
ATOM 621 C CA . THR A 1 79 ? -6.560 -0.636 23.477 1.00 91.75 79 THR A CA 1
ATOM 622 C C . THR A 1 79 ? -7.941 0.013 23.378 1.00 91.75 79 THR A C 1
ATOM 624 O O . THR A 1 79 ? -8.771 -0.126 24.278 1.00 91.75 79 THR A O 1
ATOM 627 N N . LEU A 1 80 ? -8.234 0.677 22.254 1.00 91.44 80 LEU A N 1
ATOM 628 C CA . LEU A 1 80 ? -9.536 1.305 22.034 1.00 91.44 80 LEU A CA 1
ATOM 629 C C . LEU A 1 80 ? -10.667 0.267 21.966 1.00 91.44 80 LEU A C 1
ATOM 631 O O . LEU A 1 80 ? -11.744 0.490 22.521 1.00 91.44 80 LEU A O 1
ATOM 635 N N . ALA A 1 81 ? -10.420 -0.870 21.310 1.00 90.31 81 ALA A N 1
ATOM 636 C CA . ALA A 1 81 ? -11.342 -1.996 21.218 1.00 90.31 81 ALA A CA 1
ATOM 637 C C . ALA A 1 81 ? -11.696 -2.574 22.593 1.00 90.31 81 ALA A C 1
ATOM 639 O O . ALA A 1 81 ? -12.882 -2.718 22.897 1.00 90.31 81 ALA A O 1
ATOM 640 N N . ALA A 1 82 ? -10.690 -2.850 23.425 1.00 89.81 82 ALA A N 1
ATOM 641 C CA . ALA A 1 82 ? -10.872 -3.383 24.770 1.00 89.81 82 ALA A CA 1
ATOM 642 C C . ALA A 1 82 ? -11.741 -2.445 25.621 1.00 89.81 82 ALA A C 1
ATOM 644 O O . ALA A 1 82 ? -12.810 -2.840 26.091 1.00 89.81 82 ALA A O 1
ATOM 645 N N . HIS A 1 83 ? -11.374 -1.162 25.700 1.00 86.81 83 HIS A N 1
ATOM 646 C CA . HIS A 1 83 ? -12.126 -0.187 26.493 1.00 86.81 83 HIS A CA 1
ATOM 647 C C . HIS A 1 83 ? -13.548 0.050 25.979 1.00 86.81 83 HIS A C 1
ATOM 649 O O . HIS A 1 83 ? -14.478 0.251 26.768 1.00 86.81 83 HIS A O 1
ATOM 655 N N . ALA A 1 84 ? -13.751 0.021 24.661 1.00 86.31 84 ALA A N 1
ATOM 656 C CA . ALA A 1 84 ? -15.079 0.173 24.087 1.00 86.31 84 ALA A CA 1
ATOM 657 C C . ALA A 1 84 ? -16.017 -0.977 24.481 1.00 86.31 84 ALA A C 1
ATOM 659 O O . ALA A 1 84 ? -17.204 -0.738 24.728 1.00 86.31 84 ALA A O 1
ATOM 660 N N . VAL A 1 85 ? -15.504 -2.209 24.530 1.00 83.75 85 VAL A N 1
ATOM 661 C CA . VAL A 1 85 ? -16.275 -3.398 24.915 1.00 83.75 85 VAL A CA 1
ATOM 662 C C . VAL A 1 85 ? -16.518 -3.422 26.422 1.00 83.75 85 VAL A C 1
ATOM 664 O O . VAL A 1 85 ? -17.667 -3.569 26.832 1.00 83.75 85 VAL A O 1
ATOM 667 N N . GLU A 1 86 ? -15.478 -3.208 27.230 1.00 80.56 86 GLU A N 1
ATOM 668 C CA . GLU A 1 86 ? -15.544 -3.306 28.694 1.00 80.56 86 GLU A CA 1
ATOM 669 C C . GLU A 1 86 ? -16.439 -2.240 29.332 1.00 80.56 86 GLU A C 1
ATOM 671 O O . GLU A 1 86 ? -17.239 -2.540 30.218 1.00 80.56 86 GLU A O 1
ATOM 676 N N . HIS A 1 87 ? -16.340 -0.986 28.883 1.00 65.88 87 HIS A N 1
ATOM 677 C CA . HIS A 1 87 ? -16.975 0.130 29.588 1.00 65.88 87 HIS A CA 1
ATOM 678 C C . HIS A 1 87 ? -18.241 0.658 28.900 1.00 65.88 87 HIS A C 1
ATOM 680 O O . HIS A 1 87 ? -19.105 1.259 29.551 1.00 65.88 87 HIS A O 1
ATOM 686 N N . HIS A 1 88 ? -18.389 0.438 27.588 1.00 62.53 88 HIS A N 1
ATOM 687 C CA . HIS A 1 88 ? -19.364 1.178 26.777 1.00 62.53 88 HIS A CA 1
ATOM 688 C C . HIS A 1 88 ? -20.236 0.316 25.853 1.00 62.53 88 HIS A C 1
ATOM 690 O O . HIS A 1 88 ? -20.934 0.867 24.994 1.00 62.53 88 HIS A O 1
ATOM 696 N N . ASN A 1 89 ? -20.258 -1.009 26.053 1.00 70.75 89 ASN A N 1
ATOM 697 C CA . ASN A 1 89 ? -21.024 -1.970 25.248 1.00 70.75 89 ASN A CA 1
ATOM 698 C C . ASN A 1 89 ? -20.769 -1.829 23.733 1.00 70.75 89 ASN A C 1
ATOM 700 O O . ASN A 1 89 ? -21.675 -2.039 22.936 1.00 70.75 89 ASN A O 1
ATOM 704 N N . GLY A 1 90 ? -19.564 -1.442 23.309 1.00 61.25 90 GLY A N 1
ATOM 705 C CA . GLY A 1 90 ? -19.213 -1.353 21.890 1.00 61.25 90 GLY A CA 1
ATOM 706 C C . GLY A 1 90 ? -19.910 -0.215 21.134 1.00 61.25 90 GLY A C 1
ATOM 707 O O . GLY A 1 90 ? -20.430 -0.465 20.049 1.00 61.25 90 GLY A O 1
ATOM 708 N N . ASN A 1 91 ? -19.864 1.009 21.691 1.00 71.56 91 ASN A N 1
ATOM 709 C CA . ASN A 1 91 ? -20.374 2.301 21.164 1.00 71.56 91 ASN A CA 1
ATOM 710 C C . ASN A 1 91 ? -21.757 2.753 21.663 1.00 71.56 91 ASN A C 1
ATOM 712 O O . ASN A 1 91 ? -22.263 3.778 21.223 1.00 71.56 91 ASN A O 1
ATOM 716 N N . HIS A 1 92 ? -22.418 1.998 22.541 1.00 69.50 92 HIS A N 1
ATOM 717 C CA . HIS A 1 92 ? -23.790 2.330 22.947 1.00 69.50 92 HIS A CA 1
ATOM 718 C C . HIS A 1 92 ? -23.874 3.490 23.940 1.00 69.50 92 HIS A C 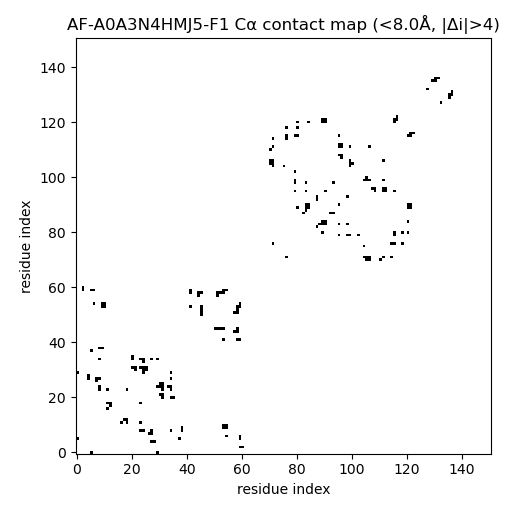1
ATOM 720 O O . HIS A 1 92 ? -24.878 4.196 23.969 1.00 69.50 92 HIS A O 1
ATOM 726 N N . LYS A 1 93 ? -22.857 3.640 24.794 1.00 75.06 93 LYS A N 1
ATOM 727 C CA . LYS A 1 93 ? -22.847 4.654 25.861 1.00 75.06 93 LYS A CA 1
ATOM 728 C C . LYS A 1 93 ? -21.994 5.874 25.525 1.00 75.06 93 LYS A C 1
ATOM 730 O O . LYS A 1 93 ? -22.296 6.959 26.000 1.00 75.06 93 LYS A O 1
ATOM 735 N N . VAL A 1 94 ? -20.919 5.680 24.767 1.00 81.12 94 VAL A N 1
ATOM 736 C CA . VAL A 1 94 ? -19.935 6.714 24.426 1.00 81.12 94 VAL A CA 1
ATOM 737 C C . VAL A 1 94 ? -19.477 6.472 22.996 1.00 81.12 94 VAL A C 1
ATOM 739 O O . VAL A 1 94 ? -19.218 5.319 22.637 1.00 81.12 94 VAL A O 1
ATOM 742 N N . GLU A 1 95 ? -19.382 7.544 22.205 1.00 85.25 95 GLU A N 1
ATOM 743 C CA . GLU A 1 95 ? -18.860 7.471 20.842 1.00 85.25 95 GLU A CA 1
ATOM 744 C C . GLU A 1 95 ? -17.368 7.098 20.842 1.00 85.25 95 GLU A C 1
ATOM 746 O O . GLU A 1 95 ? -16.583 7.601 21.651 1.00 85.25 95 GLU A O 1
ATOM 751 N N . PHE A 1 96 ? -16.932 6.262 19.896 1.00 89.75 96 PHE A N 1
ATOM 752 C CA . PHE A 1 96 ? -15.522 5.856 19.797 1.00 89.75 96 PHE A CA 1
ATOM 753 C C . PHE A 1 96 ? -14.550 7.027 19.673 1.00 89.75 96 PHE A C 1
ATOM 755 O O . PHE A 1 96 ? -13.433 6.951 20.177 1.00 89.75 96 PHE A O 1
ATOM 762 N N . HIS A 1 97 ? -14.957 8.109 19.011 1.00 90.25 97 HIS A N 1
ATOM 763 C CA . HIS A 1 97 ? -14.116 9.290 18.863 1.00 90.25 97 HIS A CA 1
ATOM 764 C C . HIS A 1 97 ? -13.853 9.994 20.200 1.00 90.25 97 HIS A C 1
ATOM 766 O O . HIS A 1 97 ? -12.728 10.421 20.453 1.00 90.25 97 HIS A O 1
ATOM 772 N N . ASP A 1 98 ? -14.856 10.074 21.072 1.00 90.00 98 ASP A N 1
ATOM 773 C CA . ASP A 1 98 ? -14.696 10.664 22.403 1.00 90.00 98 ASP A CA 1
ATOM 774 C C . ASP A 1 98 ? -13.874 9.752 23.314 1.00 90.00 98 ASP A C 1
ATOM 776 O O . ASP A 1 98 ? -13.036 10.224 24.085 1.00 90.00 98 ASP A O 1
ATOM 780 N N . LEU A 1 99 ? -14.030 8.436 23.156 1.00 89.69 99 LEU A N 1
ATOM 781 C CA . LEU A 1 99 ? -13.174 7.456 23.814 1.00 89.69 99 LEU A CA 1
ATOM 782 C C . LEU A 1 99 ? -11.711 7.608 23.363 1.00 89.69 99 LEU A C 1
ATOM 784 O O . LEU A 1 99 ? -10.814 7.681 24.196 1.00 89.69 99 LEU A O 1
ATOM 788 N N . ALA A 1 100 ? -11.466 7.747 22.060 1.00 92.00 100 ALA A N 1
ATOM 789 C CA . ALA A 1 100 ? -10.129 7.965 21.514 1.00 92.00 100 ALA A CA 1
ATOM 790 C C . ALA A 1 100 ? -9.488 9.256 22.049 1.00 92.00 100 ALA A C 1
ATOM 792 O O . ALA A 1 100 ? -8.318 9.233 22.423 1.00 92.00 100 ALA A O 1
ATOM 793 N N . LYS A 1 101 ? -10.254 10.351 22.176 1.00 92.69 101 LYS A N 1
ATOM 794 C CA . LYS A 1 101 ? -9.775 11.587 22.822 1.00 92.69 101 LYS A CA 1
ATOM 795 C C . LYS A 1 101 ? -9.363 11.357 24.272 1.00 92.69 101 LYS A C 1
ATOM 797 O O . LYS A 1 101 ? -8.319 11.849 24.685 1.00 92.69 101 LYS A O 1
ATOM 802 N N . LYS A 1 102 ? -10.157 10.599 25.035 1.00 91.25 102 LYS A N 1
ATOM 803 C CA . LYS A 1 102 ? -9.876 10.296 26.446 1.00 91.25 102 LYS A CA 1
ATOM 804 C C . LYS A 1 102 ? -8.560 9.533 26.633 1.00 91.25 102 LYS A C 1
ATOM 806 O O . LYS A 1 102 ? -7.868 9.769 27.616 1.00 91.25 102 LYS A O 1
ATOM 811 N N . TYR A 1 103 ? -8.215 8.650 25.696 1.00 90.81 103 TYR A N 1
ATOM 812 C CA . TYR A 1 103 ? -6.974 7.865 25.718 1.00 90.81 103 TYR A CA 1
ATOM 813 C C . TYR A 1 103 ? -5.854 8.459 24.852 1.00 90.81 103 TYR A C 1
ATOM 815 O O . TYR A 1 103 ? -4.874 7.775 24.567 1.00 90.81 103 TYR A O 1
ATOM 823 N N . SER A 1 104 ? -5.988 9.717 24.417 1.00 93.44 104 SER A N 1
ATOM 824 C CA . SER A 1 104 ? -4.990 10.411 23.591 1.00 93.44 104 SER A CA 1
ATOM 825 C C . SER A 1 104 ? -4.612 9.662 22.301 1.00 93.44 104 SER A C 1
ATOM 827 O O . SER A 1 104 ? -3.478 9.746 21.830 1.00 93.44 104 SER A O 1
ATOM 829 N N . ILE A 1 105 ? -5.561 8.930 21.706 1.00 93.25 105 ILE A N 1
ATOM 830 C CA . ILE A 1 105 ? -5.361 8.203 20.448 1.00 93.25 105 ILE A CA 1
ATOM 831 C C . ILE A 1 105 ? -5.582 9.169 19.272 1.00 93.25 105 ILE A C 1
ATOM 833 O O . ILE A 1 105 ? -6.655 9.774 19.167 1.00 93.25 105 ILE A O 1
ATOM 837 N N . PRO A 1 106 ? -4.597 9.328 18.367 1.00 92.12 106 PRO A N 1
ATOM 838 C CA . PRO A 1 106 ? -4.684 10.287 17.274 1.00 92.12 106 PRO A CA 1
ATOM 839 C C . PRO A 1 106 ? -5.678 9.834 16.202 1.00 92.12 106 PRO A C 1
ATOM 841 O O . PRO A 1 106 ? -5.730 8.670 15.823 1.00 92.12 106 PRO A O 1
ATOM 844 N N . GLY A 1 107 ? -6.436 10.771 15.639 1.00 91.12 107 GLY A N 1
ATOM 845 C CA . GLY A 1 107 ? -7.305 10.496 14.497 1.00 91.12 107 GLY A CA 1
ATOM 846 C C . GLY A 1 107 ? -8.595 11.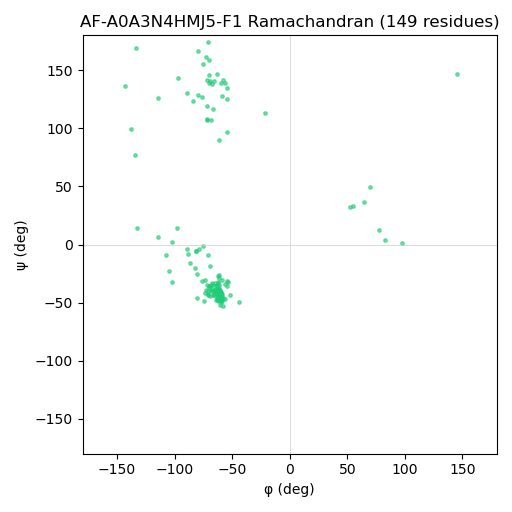302 14.521 1.00 91.12 107 GLY A C 1
ATOM 847 O O . GLY A 1 107 ? -9.169 11.590 15.570 1.00 91.12 107 GLY A O 1
ATOM 848 N N . CYS A 1 108 ? -9.081 11.661 13.336 1.00 93.56 108 CYS A N 1
ATOM 849 C CA . CYS A 1 108 ? -10.415 12.234 13.207 1.00 93.56 108 CYS A CA 1
ATOM 850 C C . CYS A 1 108 ? -11.487 11.151 13.412 1.00 93.56 108 CYS A C 1
ATOM 852 O O . CYS A 1 108 ? -11.214 9.957 13.255 1.00 93.56 108 CYS A O 1
ATOM 854 N N . ARG A 1 109 ? -12.723 11.572 13.709 1.00 91.69 109 ARG A N 1
ATOM 855 C CA . ARG A 1 109 ? -13.876 10.685 13.948 1.00 91.69 109 ARG A CA 1
ATOM 856 C C . ARG A 1 109 ? -13.975 9.538 12.938 1.00 91.69 109 ARG A C 1
ATOM 858 O O . ARG A 1 109 ? -14.040 8.380 13.327 1.00 91.69 109 ARG A O 1
ATOM 865 N N . THR A 1 110 ? -13.895 9.844 11.644 1.00 92.31 110 THR A N 1
ATOM 866 C CA . THR A 1 110 ? -14.011 8.846 10.567 1.00 92.31 110 THR A CA 1
ATOM 867 C C . THR A 1 110 ? -12.880 7.818 10.567 1.00 92.31 110 THR A C 1
ATOM 869 O O . THR A 1 110 ? -13.108 6.661 10.218 1.00 92.31 110 THR A O 1
ATOM 872 N N . THR A 1 111 ? -11.670 8.212 10.968 1.00 94.25 111 THR A N 1
ATOM 873 C CA . THR A 1 111 ? -10.516 7.305 11.061 1.00 94.25 111 THR A CA 1
ATOM 874 C C . THR A 1 111 ? -10.696 6.341 12.227 1.00 94.25 111 THR A C 1
ATOM 876 O O . THR A 1 111 ? -10.493 5.139 12.065 1.00 94.25 111 THR A O 1
ATOM 879 N N . VAL A 1 112 ? -11.144 6.859 13.372 1.00 92.81 112 VAL A N 1
ATOM 880 C CA . VAL A 1 112 ? -11.434 6.064 14.568 1.00 92.81 112 VAL A CA 1
ATOM 881 C C . VAL A 1 112 ? -12.581 5.083 14.305 1.00 92.81 112 VAL A C 1
ATOM 883 O O . VAL A 1 112 ? -12.439 3.886 14.544 1.00 92.81 112 VAL A O 1
ATOM 886 N N . ASP A 1 113 ? -13.684 5.548 13.717 1.00 90.25 113 ASP A N 1
ATOM 887 C CA . ASP A 1 113 ? -14.831 4.696 13.379 1.00 90.25 113 ASP A CA 1
ATOM 888 C C . ASP A 1 113 ? -14.454 3.594 12.382 1.00 90.25 113 ASP A C 1
ATOM 890 O O . ASP A 1 113 ? -14.906 2.450 12.497 1.00 90.25 113 ASP A O 1
ATOM 894 N N . LYS A 1 114 ? -13.606 3.915 11.396 1.00 91.69 114 LYS A N 1
ATOM 895 C CA . LYS A 1 114 ? -13.084 2.926 10.449 1.00 91.69 114 LYS A CA 1
ATOM 896 C C . LYS A 1 114 ? -12.236 1.874 11.167 1.00 91.69 114 LYS A C 1
ATOM 898 O O . LYS A 1 114 ? -12.450 0.687 10.935 1.00 91.69 114 LYS A O 1
ATOM 903 N N . ALA A 1 115 ? -11.333 2.294 12.050 1.00 92.44 115 ALA A N 1
ATOM 904 C CA . ALA A 1 115 ? -10.488 1.387 12.820 1.00 92.44 115 ALA A CA 1
ATOM 905 C C . ALA A 1 115 ? -11.313 0.426 13.698 1.00 92.44 115 ALA A C 1
ATOM 907 O O . ALA A 1 115 ? -11.054 -0.776 13.719 1.00 92.44 115 ALA A O 1
ATOM 908 N N . MET A 1 116 ? -12.367 0.922 14.351 1.00 90.62 116 MET A N 1
ATOM 909 C CA . MET A 1 116 ? -13.253 0.086 15.172 1.00 90.62 116 MET A CA 1
ATOM 910 C C . MET A 1 116 ? -14.103 -0.867 14.329 1.00 90.62 116 MET A C 1
ATOM 912 O O . MET A 1 116 ? -14.313 -2.022 14.708 1.00 90.62 116 MET A O 1
ATOM 916 N N . ARG A 1 117 ? -14.528 -0.428 13.139 1.00 88.19 117 ARG A N 1
ATOM 917 C CA . ARG A 1 117 ? -15.229 -1.282 12.173 1.00 88.19 117 ARG A CA 1
ATOM 918 C C . ARG A 1 117 ? -14.350 -2.429 11.674 1.00 88.19 117 ARG A C 1
ATOM 920 O O . ARG A 1 117 ? -14.869 -3.530 11.509 1.00 88.19 117 ARG A O 1
ATOM 927 N N . GLU A 1 118 ? -13.060 -2.188 11.442 1.00 89.56 118 GLU A N 1
ATOM 928 C CA . GLU A 1 118 ? -12.083 -3.229 11.081 1.00 89.56 118 GLU A CA 1
ATOM 929 C C . GLU A 1 118 ? -11.954 -4.286 12.189 1.00 89.56 118 GLU A C 1
ATOM 931 O O . GLU A 1 118 ? -11.932 -5.476 11.888 1.00 89.56 118 GLU A O 1
ATOM 936 N N . LYS A 1 119 ? -11.987 -3.875 13.465 1.00 88.06 119 LYS A N 1
ATOM 937 C CA . LYS A 1 119 ? -12.048 -4.790 14.623 1.00 88.06 119 LYS A CA 1
ATOM 938 C C . LYS A 1 119 ? -13.440 -5.416 14.843 1.00 88.06 119 LYS A C 1
ATOM 940 O O . LYS A 1 119 ? -13.621 -6.212 15.758 1.00 88.06 119 LYS A O 1
ATOM 945 N N . GLY A 1 120 ? -14.438 -5.078 14.024 1.00 83.88 120 GLY A N 1
ATOM 946 C CA . GLY A 1 120 ? -15.797 -5.623 14.114 1.00 83.88 120 GLY A CA 1
ATOM 947 C C . GLY A 1 120 ? -16.668 -5.025 15.227 1.00 83.88 120 GLY A C 1
ATOM 948 O O . GLY A 1 120 ? -17.747 -5.554 15.499 1.00 83.88 120 GLY A O 1
ATOM 949 N N . ILE A 1 121 ? -16.247 -3.920 15.845 1.00 81.56 121 ILE A N 1
ATOM 950 C CA . ILE A 1 121 ? -16.925 -3.272 16.976 1.00 81.56 121 ILE A CA 1
ATOM 951 C C . ILE A 1 121 ? -17.790 -2.113 16.456 1.00 81.56 121 ILE A C 1
ATOM 953 O O . ILE A 1 121 ? -17.440 -1.434 15.491 1.00 81.56 121 ILE A O 1
ATOM 957 N N . GLY A 1 122 ? -18.966 -1.897 17.054 1.00 68.81 122 GLY A N 1
ATOM 958 C CA . GLY A 1 122 ? -19.874 -0.806 16.668 1.00 68.81 122 GLY A CA 1
ATOM 959 C C . GLY A 1 122 ? -20.782 -1.106 15.473 1.00 68.81 122 GLY A C 1
ATOM 960 O O . GLY A 1 122 ? -21.566 -0.251 15.062 1.00 68.81 122 GLY A O 1
ATOM 961 N N . ARG A 1 123 ? -20.755 -2.330 14.927 1.00 61.50 123 ARG A N 1
ATOM 962 C CA . ARG A 1 123 ? -21.870 -2.813 14.104 1.00 61.50 123 ARG A CA 1
ATOM 963 C C . ARG A 1 123 ? -23.050 -3.087 15.025 1.00 61.50 123 ARG A C 1
ATOM 965 O O . ARG A 1 123 ? -23.062 -4.092 15.732 1.00 61.50 123 ARG A O 1
ATOM 972 N N . TYR A 1 124 ? -24.069 -2.234 14.963 1.00 56.38 124 TYR A N 1
ATOM 973 C CA . TYR A 1 124 ? -25.387 -2.574 15.484 1.00 56.38 124 TYR A CA 1
ATOM 974 C C . TYR A 1 124 ? -25.915 -3.784 14.696 1.00 56.38 124 TYR A C 1
ATOM 976 O O . TYR A 1 124 ? -26.552 -3.644 13.652 1.00 56.38 124 TYR A O 1
ATOM 984 N N . LYS A 1 125 ? -25.626 -5.005 15.161 1.00 49.78 125 LYS A N 1
ATOM 985 C CA . LYS A 1 125 ? -26.448 -6.160 14.809 1.00 49.78 125 LYS A CA 1
ATOM 986 C C . LYS A 1 125 ? -27.741 -5.958 15.574 1.00 49.78 125 LYS A C 1
ATOM 988 O O . LYS A 1 125 ? -27.758 -6.069 16.795 1.00 49.78 125 LYS A O 1
ATOM 993 N N . MET A 1 126 ? -28.799 -5.610 14.853 1.00 52.81 126 MET A N 1
ATOM 994 C CA . MET A 1 126 ? -30.151 -5.569 15.389 1.00 52.81 126 MET A CA 1
ATOM 995 C C . MET A 1 126 ? -30.441 -6.949 16.002 1.00 52.81 126 MET A C 1
ATOM 997 O O . MET A 1 126 ? -30.742 -7.893 15.277 1.00 52.81 126 MET A O 1
ATOM 1001 N N . ARG A 1 127 ? -30.259 -7.100 17.324 1.00 52.22 127 ARG A N 1
ATOM 1002 C CA . ARG A 1 127 ? -30.730 -8.281 18.058 1.00 52.22 127 ARG A CA 1
ATOM 1003 C C . ARG A 1 127 ? -32.232 -8.327 17.828 1.00 52.22 127 ARG A C 1
ATOM 1005 O O . ARG A 1 127 ? -32.868 -7.283 17.965 1.00 52.22 127 ARG A O 1
ATOM 1012 N N . GLU A 1 128 ? -32.729 -9.483 17.384 1.00 49.19 128 GLU A N 1
ATOM 1013 C CA . GLU A 1 128 ? -34.123 -9.741 17.004 1.00 49.19 128 GLU A CA 1
ATOM 1014 C C . GLU A 1 128 ? -35.086 -8.743 17.636 1.00 49.19 128 GLU A C 1
ATOM 1016 O O . GLU A 1 128 ? -35.243 -8.721 18.854 1.00 49.19 128 GLU A O 1
ATOM 1021 N N . LYS A 1 129 ? -35.724 -7.904 16.815 1.00 56.81 129 LYS A N 1
ATOM 1022 C CA . LYS A 1 129 ? -36.781 -7.015 17.293 1.00 56.81 129 LYS A CA 1
ATOM 1023 C C . LYS A 1 129 ? -37.966 -7.893 17.685 1.00 56.81 129 LYS A C 1
ATOM 1025 O O . LYS A 1 129 ? -38.667 -8.381 16.796 1.00 56.81 129 LYS A O 1
ATOM 1030 N N . PRO A 1 130 ? -38.262 -8.080 18.980 1.00 54.09 130 PRO A N 1
ATOM 1031 C CA . PRO A 1 130 ? -39.295 -9.025 19.381 1.00 54.09 130 PRO A CA 1
ATOM 1032 C C . PRO A 1 130 ? -40.712 -8.529 19.031 1.00 54.09 130 PRO A C 1
ATOM 1034 O O . PRO A 1 130 ? -41.673 -9.276 19.138 1.00 54.09 130 PRO A O 1
ATOM 1037 N N . PHE A 1 131 ? -40.864 -7.276 18.600 1.00 52.84 131 PHE A N 1
ATOM 1038 C CA . PHE A 1 131 ? -42.103 -6.702 18.061 1.00 52.84 131 PHE A CA 1
ATOM 1039 C C . PHE A 1 131 ? -42.265 -6.906 16.542 1.00 52.84 131 PHE A C 1
ATOM 1041 O O . PHE A 1 131 ? -43.334 -6.624 16.009 1.00 52.84 131 PHE A O 1
ATOM 1048 N N . LEU A 1 132 ? -41.234 -7.407 15.850 1.00 50.97 132 LEU A N 1
ATOM 1049 C CA . LEU A 1 132 ? -41.277 -7.762 14.426 1.00 50.97 132 LEU A CA 1
ATOM 1050 C C . LEU A 1 132 ? -41.283 -9.279 14.182 1.00 50.97 132 LEU A C 1
ATOM 1052 O O . LEU A 1 132 ? -41.513 -9.702 13.053 1.00 50.97 132 LEU A O 1
ATOM 1056 N N . SER A 1 133 ? -41.061 -10.112 15.206 1.00 57.81 133 SER A N 1
ATOM 1057 C CA . SER A 1 133 ? -41.179 -11.563 15.051 1.00 57.81 133 SER A CA 1
ATOM 1058 C C . SER A 1 133 ? -42.656 -11.976 15.007 1.00 57.81 133 SER A C 1
ATOM 1060 O O . SER A 1 133 ? -43.454 -11.630 15.885 1.00 57.81 133 SER A O 1
ATOM 1062 N N . GLY A 1 134 ? -43.040 -12.728 13.969 1.00 58.12 134 GLY A N 1
ATOM 1063 C CA . GLY A 1 134 ? -44.430 -13.156 13.746 1.00 58.12 134 GLY A CA 1
ATOM 1064 C C . GLY A 1 134 ? -45.056 -13.862 14.956 1.00 58.12 134 GLY A C 1
ATOM 1065 O O . GLY A 1 134 ? -46.234 -13.667 15.252 1.00 58.12 134 GLY A O 1
ATOM 1066 N N . ASN A 1 135 ? -44.247 -14.584 15.739 1.00 61.34 135 ASN A N 1
ATOM 1067 C CA . ASN A 1 135 ? -44.701 -15.287 16.939 1.00 61.34 135 ASN A CA 1
ATOM 1068 C C . ASN A 1 135 ? -45.208 -14.354 18.049 1.00 61.34 135 ASN A C 1
ATOM 1070 O O . ASN A 1 135 ? -46.256 -14.629 18.629 1.00 61.34 135 ASN A O 1
ATOM 1074 N N . ARG A 1 136 ? -44.550 -13.222 18.334 1.00 60.03 136 ARG A N 1
ATOM 1075 C CA . ARG A 1 136 ? -45.045 -12.284 19.364 1.00 60.03 136 ARG A CA 1
ATOM 1076 C C . ARG A 1 136 ? -46.270 -11.498 18.894 1.00 60.03 136 ARG A C 1
ATOM 1078 O O . ARG A 1 136 ? -47.150 -11.219 19.710 1.00 60.03 136 ARG A O 1
ATOM 1085 N N . ARG A 1 137 ? -46.385 -11.219 17.587 1.00 60.69 137 ARG A N 1
ATOM 1086 C CA . ARG A 1 137 ? -47.611 -10.671 16.975 1.00 60.69 137 ARG A CA 1
ATOM 1087 C C . ARG A 1 137 ? -48.790 -11.638 17.150 1.00 60.69 137 ARG A C 1
ATOM 1089 O O . ARG A 1 137 ? -49.849 -11.212 17.600 1.00 60.69 137 ARG A O 1
ATOM 1096 N N . ASN A 1 138 ? -48.579 -12.935 16.914 1.00 64.94 138 ASN A N 1
ATOM 1097 C CA . ASN A 1 138 ? -49.588 -13.981 17.125 1.00 64.94 138 ASN A CA 1
ATOM 1098 C C . ASN A 1 138 ? -49.995 -14.130 18.600 1.00 64.94 138 ASN A C 1
ATOM 1100 O O . ASN A 1 138 ? -51.182 -14.242 18.901 1.00 64.94 138 ASN A O 1
ATOM 1104 N N . VAL A 1 139 ? -49.041 -14.061 19.535 1.00 64.81 139 VAL A N 1
ATOM 1105 C CA . VAL A 1 139 ? -49.334 -14.093 20.981 1.00 64.81 139 VAL A CA 1
ATOM 1106 C C . VAL A 1 139 ? -50.130 -12.855 21.425 1.00 64.81 139 VAL A C 1
ATOM 1108 O O . VAL A 1 139 ? -51.075 -12.979 22.203 1.00 64.81 139 VAL A O 1
ATOM 1111 N N . SER A 1 140 ? -49.805 -11.663 20.910 1.00 59.91 140 SER A N 1
ATOM 1112 C CA . SER A 1 140 ? -50.549 -10.425 21.200 1.00 59.91 140 SER A CA 1
ATOM 1113 C C . SER A 1 140 ? -51.974 -10.442 20.629 1.00 59.91 140 SER A C 1
ATOM 1115 O O . SER A 1 140 ? -52.921 -10.093 21.337 1.00 59.91 140 SER A O 1
ATOM 1117 N N . LEU A 1 141 ? -52.150 -10.906 19.385 1.00 60.81 141 LEU A N 1
ATOM 1118 C CA . LEU A 1 141 ? -53.466 -11.065 18.753 1.00 60.81 141 LEU A CA 1
ATOM 1119 C C . LEU A 1 141 ? -54.340 -12.093 19.492 1.00 60.81 141 LEU A C 1
ATOM 1121 O O . LEU A 1 141 ? -55.536 -11.861 19.681 1.00 60.81 141 LEU A O 1
ATOM 1125 N N . ARG A 1 142 ? -53.747 -13.190 19.984 1.00 59.88 142 ARG A N 1
ATOM 1126 C CA . ARG A 1 142 ? -54.440 -14.172 20.837 1.00 59.88 142 ARG A CA 1
ATOM 1127 C C . ARG A 1 142 ? -54.862 -13.590 22.190 1.00 59.88 142 ARG A C 1
ATOM 1129 O O . ARG A 1 142 ? -55.987 -13.816 22.617 1.00 59.88 142 ARG A O 1
ATOM 1136 N N . LYS A 1 143 ? -54.014 -12.786 22.845 1.00 60.72 143 LYS A N 1
ATOM 1137 C CA . LYS A 1 143 ? -54.399 -12.100 24.095 1.00 60.72 143 LYS A CA 1
ATOM 1138 C C . LYS A 1 143 ? -55.556 -11.115 23.891 1.00 60.72 143 LYS A C 1
ATOM 1140 O O . LYS A 1 143 ? -56.463 -11.087 24.712 1.00 60.72 143 LYS A O 1
ATOM 1145 N N . ARG A 1 144 ? -55.553 -10.348 22.792 1.00 56.41 144 ARG A N 1
ATOM 1146 C CA . ARG A 1 144 ? -56.624 -9.381 22.475 1.00 56.41 144 ARG A CA 1
ATOM 1147 C C . ARG A 1 144 ? -57.963 -10.032 22.120 1.00 56.41 144 ARG A C 1
ATOM 1149 O O . ARG A 1 144 ? -59.002 -9.464 22.437 1.00 56.41 144 ARG A O 1
ATOM 1156 N N . SER A 1 145 ? -57.952 -11.190 21.460 1.00 58.12 145 SER A N 1
ATOM 1157 C CA . SER A 1 145 ? -59.180 -11.943 21.149 1.00 58.12 145 SER A CA 1
ATOM 1158 C C . SER A 1 145 ? -59.803 -12.562 22.401 1.00 58.12 145 SER A C 1
ATOM 1160 O O . SER A 1 145 ? -61.016 -12.495 22.556 1.00 58.12 145 SER A O 1
ATOM 1162 N N . TYR A 1 146 ? -58.989 -13.050 23.341 1.00 55.16 146 TYR A N 1
ATOM 1163 C CA . TYR A 1 146 ? -59.475 -13.547 24.633 1.00 55.16 146 TYR A CA 1
ATOM 1164 C C . TYR A 1 146 ? -60.176 -12.464 25.464 1.00 55.16 146 TYR A C 1
ATOM 1166 O O . TYR A 1 146 ? -61.256 -12.695 25.993 1.00 55.16 146 TYR A O 1
ATOM 1174 N N . THR A 1 147 ? -59.611 -11.255 25.529 1.00 53.62 147 THR A N 1
ATOM 1175 C CA . THR A 1 147 ? -60.218 -10.131 26.266 1.00 53.62 147 THR A CA 1
ATOM 1176 C C . THR A 1 147 ? -61.500 -9.591 25.631 1.00 53.62 147 THR A C 1
ATOM 1178 O O . THR A 1 147 ? -62.255 -8.908 26.307 1.00 53.62 147 THR A O 1
ATOM 1181 N N . LYS A 1 148 ? -61.756 -9.876 24.347 1.00 52.81 148 LYS A N 1
ATOM 1182 C CA . LYS A 1 148 ? -62.954 -9.412 23.626 1.00 52.81 148 LYS A CA 1
ATOM 1183 C C . LYS A 1 148 ? -64.162 -10.346 23.791 1.00 52.81 148 LYS A C 1
ATOM 1185 O O . LYS A 1 148 ? -65.268 -9.933 23.488 1.00 52.81 148 LYS A O 1
ATOM 1190 N N . ASN A 1 149 ? -63.931 -11.576 24.255 1.00 51.38 149 ASN A N 1
ATOM 1191 C CA . ASN A 1 149 ? -64.961 -12.593 24.504 1.00 51.38 149 ASN A CA 1
ATOM 1192 C C . ASN A 1 149 ? -65.308 -12.738 26.001 1.00 51.38 149 ASN A C 1
ATOM 1194 O O . ASN A 1 149 ? -66.072 -13.624 26.368 1.00 51.38 149 ASN A O 1
ATOM 1198 N N . LEU A 1 150 ? -64.692 -11.922 26.862 1.00 50.75 150 LEU A N 1
ATOM 1199 C CA . LEU A 1 150 ? -64.876 -11.916 28.320 1.00 50.75 150 LEU A CA 1
ATOM 1200 C C . LEU A 1 150 ? -65.526 -10.615 28.828 1.00 50.75 150 LEU A C 1
ATOM 1202 O O . LEU A 1 150 ? -65.594 -10.412 30.038 1.00 50.75 150 LEU A O 1
ATOM 1206 N N . GLY A 1 151 ? -65.959 -9.738 2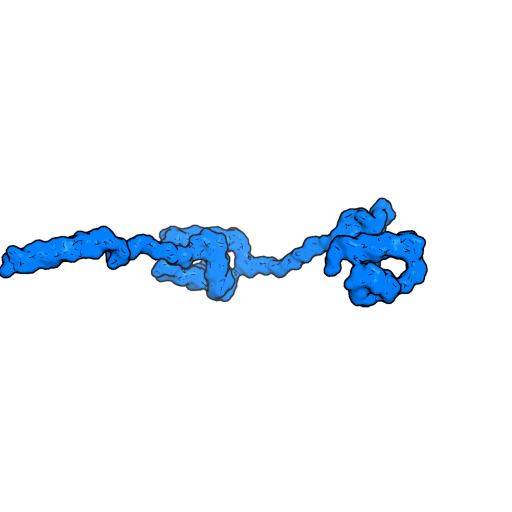7.918 1.00 42.25 151 GLY A N 1
ATOM 1207 C CA . GLY A 1 151 ? -66.710 -8.516 28.203 1.00 42.25 151 GLY A CA 1
ATOM 1208 C C . GLY A 1 151 ? -68.014 -8.513 27.431 1.00 42.25 151 GLY A C 1
ATOM 1209 O O . GLY A 1 151 ? -67.975 -8.949 26.258 1.00 42.25 151 GLY A O 1
#

Organism: NCBI:txid1160509

Radius of gyration: 31.5 Å; Cα contacts (8 Å, |Δi|>4): 122; chains: 1; bounding box: 93×28×61 Å

Mean predicted aligned error: 13.09 Å